Protein AF-A0A1D2R0Q3-F1 (afdb_monomer_lite)

Structure (mmCIF, N/CA/C/O backbone):
data_AF-A0A1D2R0Q3-F1
#
_entry.id   AF-A0A1D2R0Q3-F1
#
loop_
_atom_site.group_PDB
_atom_site.id
_atom_site.type_symbol
_atom_site.label_atom_id
_atom_site.label_alt_id
_atom_site.label_comp_id
_atom_site.label_asym_id
_atom_site.label_entity_id
_atom_site.label_seq_id
_atom_site.pdbx_PDB_ins_code
_atom_site.Cartn_x
_atom_site.Cartn_y
_atom_site.Cartn_z
_atom_site.occupancy
_atom_site.B_iso_or_equiv
_atom_site.auth_seq_id
_atom_site.auth_comp_id
_atom_site.auth_asym_id
_atom_site.auth_atom_id
_atom_site.pdbx_PDB_model_num
ATOM 1 N N . MET A 1 1 ? 7.635 -29.272 -16.169 1.00 43.53 1 MET A N 1
ATOM 2 C CA . MET A 1 1 ? 6.968 -28.488 -15.111 1.00 43.53 1 MET A CA 1
ATOM 3 C C . MET A 1 1 ? 6.293 -27.326 -15.803 1.00 43.53 1 MET A C 1
ATOM 5 O O . MET A 1 1 ? 6.968 -26.644 -16.559 1.00 43.53 1 MET A O 1
ATOM 9 N N . ILE A 1 2 ? 4.976 -27.183 -15.669 1.00 45.72 2 ILE A N 1
ATOM 10 C CA . ILE A 1 2 ? 4.296 -25.957 -16.090 1.00 45.72 2 ILE A CA 1
ATOM 11 C C . ILE A 1 2 ? 4.287 -25.084 -14.845 1.00 45.72 2 ILE A C 1
ATOM 13 O O . ILE A 1 2 ? 3.639 -25.437 -13.859 1.00 45.72 2 ILE A O 1
ATOM 17 N N . ASP A 1 3 ? 5.058 -24.004 -14.868 1.00 59.97 3 ASP A N 1
ATOM 18 C CA . ASP A 1 3 ? 4.984 -22.996 -13.821 1.00 59.97 3 ASP A CA 1
ATOM 19 C C . ASP A 1 3 ? 3.650 -22.266 -13.980 1.00 59.97 3 ASP A C 1
ATOM 21 O O . ASP A 1 3 ? 3.392 -21.589 -14.976 1.00 59.97 3 ASP A O 1
ATOM 25 N N . ASN A 1 4 ? 2.755 -22.462 -13.015 1.00 63.81 4 ASN A N 1
ATOM 26 C CA . ASN A 1 4 ? 1.452 -21.816 -13.024 1.00 63.81 4 ASN A CA 1
ATOM 27 C C . ASN A 1 4 ? 1.599 -20.376 -12.525 1.00 63.81 4 ASN A C 1
ATOM 29 O O . ASN A 1 4 ? 1.892 -20.143 -11.352 1.00 63.81 4 ASN A O 1
ATOM 33 N N . ALA A 1 5 ? 1.341 -19.405 -13.399 1.00 71.19 5 ALA A N 1
ATOM 34 C CA . ALA A 1 5 ? 1.198 -18.002 -13.029 1.00 71.19 5 ALA A CA 1
ATOM 35 C C . ALA A 1 5 ? -0.289 -17.631 -12.943 1.00 71.19 5 ALA A C 1
ATOM 37 O O . ALA A 1 5 ? -1.076 -17.966 -13.827 1.00 71.19 5 ALA A O 1
ATOM 38 N N . SER A 1 6 ? -0.679 -16.913 -11.887 1.00 77.00 6 SER A N 1
ATOM 39 C CA . SER A 1 6 ? -2.017 -16.319 -11.790 1.00 77.00 6 SER A CA 1
ATOM 40 C C . SER A 1 6 ? -1.966 -14.850 -12.201 1.00 77.00 6 SER A C 1
ATOM 42 O O . SER A 1 6 ? -1.137 -14.086 -11.709 1.00 77.00 6 SER A O 1
ATOM 44 N N . VAL A 1 7 ? -2.860 -14.449 -13.105 1.00 81.12 7 VAL A N 1
ATOM 45 C CA . VAL A 1 7 ? -2.993 -13.060 -13.559 1.00 81.12 7 VAL A CA 1
ATOM 46 C C . VAL A 1 7 ? -4.286 -12.488 -12.993 1.00 81.12 7 VAL A C 1
ATOM 48 O O . VAL A 1 7 ? -5.361 -13.052 -13.193 1.00 81.12 7 VAL A O 1
ATOM 51 N N . LYS A 1 8 ? -4.190 -11.359 -12.283 1.00 79.12 8 LYS A N 1
ATOM 52 C CA . LYS A 1 8 ? -5.352 -10.632 -11.762 1.00 79.12 8 LYS A CA 1
ATOM 53 C C . LYS A 1 8 ? -5.544 -9.340 -12.546 1.00 79.12 8 LYS A C 1
ATOM 55 O O . LYS A 1 8 ? -4.680 -8.471 -12.510 1.00 79.12 8 LYS A O 1
ATOM 60 N N . ILE A 1 9 ? -6.701 -9.205 -13.188 1.00 80.06 9 ILE A N 1
ATOM 61 C CA . ILE A 1 9 ? -7.108 -7.984 -13.888 1.00 80.06 9 ILE A CA 1
ATOM 62 C C . ILE A 1 9 ? -8.117 -7.249 -12.992 1.00 80.06 9 ILE A C 1
ATOM 64 O O . ILE A 1 9 ? -9.222 -7.759 -12.780 1.00 80.06 9 ILE A O 1
ATOM 68 N N . PRO A 1 10 ? -7.755 -6.105 -12.387 1.00 74.19 10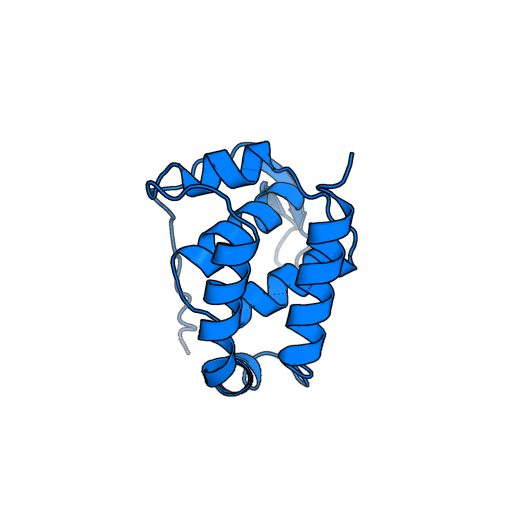 PRO A N 1
ATOM 69 C CA . PRO A 1 10 ? -8.693 -5.328 -11.590 1.00 74.19 10 PRO A CA 1
ATOM 70 C C . PRO A 1 10 ? -9.706 -4.633 -12.507 1.00 74.19 10 PRO A C 1
ATOM 72 O O . PRO A 1 10 ? -9.340 -3.813 -13.336 1.00 74.19 10 PRO A O 1
ATOM 75 N N . VAL A 1 11 ? -10.991 -4.952 -12.338 1.00 75.38 11 VAL A N 1
ATOM 76 C CA . VAL A 1 11 ? -12.093 -4.318 -13.093 1.00 75.38 11 VAL A CA 1
ATOM 77 C C . VAL A 1 11 ? -12.558 -3.012 -12.427 1.00 75.38 11 VAL A C 1
ATOM 79 O O . VAL A 1 11 ? -13.178 -2.171 -13.061 1.00 75.38 11 VAL A O 1
ATOM 82 N N . LYS A 1 12 ? -12.255 -2.838 -11.133 1.00 72.62 12 LYS A N 1
ATOM 83 C CA . LYS A 1 12 ? -12.720 -1.729 -10.282 1.00 72.62 12 LYS A CA 1
ATOM 84 C C . LYS A 1 12 ? -11.561 -0.873 -9.758 1.00 72.62 12 LYS A C 1
ATOM 86 O O . LYS A 1 12 ? -11.391 -0.733 -8.548 1.00 72.62 12 LYS A O 1
ATOM 91 N N . SER A 1 13 ? -10.695 -0.419 -10.657 1.00 71.25 13 SER A N 1
ATOM 92 C CA . SER A 1 13 ? -9.683 0.607 -10.382 1.00 71.25 13 SER A CA 1
ATOM 93 C C . SER A 1 13 ? -9.138 1.128 -11.709 1.00 71.25 13 SER A C 1
ATOM 95 O O . SER A 1 13 ? -8.595 0.357 -12.500 1.00 71.25 13 SER A O 1
ATOM 97 N N . GLU A 1 14 ? -9.309 2.422 -11.960 1.00 83.19 14 GLU A N 1
ATOM 98 C CA . GLU A 1 14 ? -8.707 3.106 -13.107 1.00 83.19 14 GLU A CA 1
ATOM 99 C C . GLU A 1 14 ? -7.239 3.427 -12.836 1.00 83.19 14 GLU A C 1
ATOM 101 O O . GLU A 1 14 ? -6.879 3.737 -11.702 1.00 83.19 14 GLU A O 1
ATOM 106 N N . VAL A 1 15 ? -6.396 3.384 -13.871 1.00 87.25 15 VAL A N 1
ATOM 107 C CA . VAL A 1 15 ? -4.988 3.797 -13.780 1.00 87.25 15 VAL A CA 1
ATOM 108 C C . VAL A 1 15 ? -4.849 5.245 -14.244 1.00 87.25 15 VAL A C 1
ATOM 110 O O . VAL A 1 15 ? -5.068 5.536 -15.418 1.00 87.25 15 VAL A O 1
ATOM 113 N N . PHE A 1 16 ? -4.467 6.144 -13.338 1.00 87.88 16 PHE A N 1
ATOM 114 C CA . PHE A 1 16 ? -4.416 7.589 -13.593 1.00 87.88 16 PHE A CA 1
ATOM 115 C C . PHE A 1 16 ? -3.068 8.051 -14.149 1.00 87.88 16 PHE A C 1
ATOM 117 O O . PHE A 1 16 ? -3.009 8.966 -14.969 1.00 87.88 16 PHE A O 1
ATOM 124 N N . PHE A 1 17 ? -1.973 7.430 -13.709 1.00 90.56 17 PHE A N 1
ATOM 125 C CA . PHE A 1 17 ? -0.617 7.840 -14.056 1.00 90.56 17 PHE A CA 1
ATOM 126 C C . PHE A 1 17 ? 0.199 6.655 -14.588 1.00 90.56 17 PHE A C 1
ATOM 128 O O . PHE A 1 17 ? 1.123 6.188 -13.912 1.00 90.56 17 PHE A O 1
ATOM 135 N N . PRO A 1 18 ? -0.105 6.156 -15.801 1.00 93.81 18 PRO A N 1
ATOM 136 C CA . PRO A 1 18 ? 0.731 5.153 -16.439 1.00 93.81 18 PRO A CA 1
ATOM 137 C C . PRO A 1 18 ? 2.063 5.777 -16.881 1.00 93.81 18 PRO A C 1
ATOM 139 O O . PRO A 1 18 ? 2.102 6.860 -17.466 1.00 93.81 18 PRO A O 1
ATOM 142 N N . GLU A 1 19 ? 3.167 5.082 -16.628 1.00 94.81 19 GLU A N 1
ATOM 143 C CA . GLU A 1 19 ? 4.499 5.435 -17.112 1.00 94.81 19 GLU A CA 1
ATOM 144 C C . GLU A 1 19 ? 5.102 4.284 -17.920 1.00 94.81 19 GLU A C 1
ATOM 146 O O . GLU A 1 19 ? 4.990 3.114 -17.553 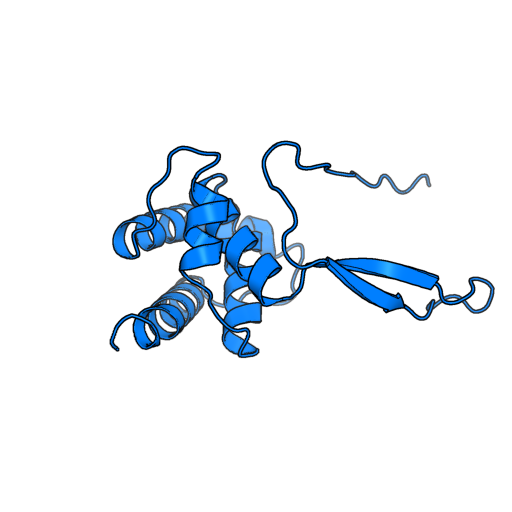1.00 94.81 19 GLU A O 1
ATOM 151 N N . LEU A 1 20 ? 5.741 4.602 -19.047 1.00 96.44 20 LEU A N 1
ATOM 152 C CA . LEU A 1 20 ? 6.439 3.601 -19.846 1.00 96.44 20 LEU A CA 1
ATOM 153 C C . LEU A 1 20 ? 7.774 3.272 -19.175 1.00 96.44 20 LEU A C 1
ATOM 155 O O . LEU A 1 20 ? 8.667 4.116 -19.114 1.00 96.44 20 LEU A O 1
ATOM 159 N N . ARG A 1 21 ? 7.931 2.032 -18.712 1.00 96.12 21 ARG A N 1
ATOM 160 C CA . ARG A 1 21 ? 9.167 1.553 -18.095 1.00 96.12 21 ARG A CA 1
ATOM 161 C C . ARG A 1 21 ? 9.820 0.491 -18.963 1.00 96.12 21 ARG A C 1
ATOM 163 O O . ARG A 1 21 ? 9.172 -0.460 -19.397 1.00 96.12 21 ARG A O 1
ATOM 170 N N . ARG A 1 22 ? 11.120 0.660 -19.205 1.00 95.12 22 ARG A N 1
ATOM 171 C CA . ARG A 1 22 ? 11.949 -0.310 -19.922 1.00 95.12 22 ARG A CA 1
ATOM 172 C C . ARG A 1 22 ? 12.538 -1.315 -18.937 1.00 95.12 22 ARG A C 1
ATOM 174 O O . ARG A 1 22 ? 13.084 -0.924 -17.908 1.00 95.12 22 ARG A O 1
ATOM 181 N N . PHE A 1 23 ? 12.460 -2.590 -19.285 1.00 94.00 23 PHE A N 1
ATOM 182 C CA . PHE A 1 23 ? 13.028 -3.698 -18.534 1.00 94.00 23 PHE A CA 1
ATOM 183 C C . PHE A 1 23 ? 14.111 -4.377 -19.366 1.00 94.00 23 PHE A C 1
ATOM 185 O O . PHE A 1 23 ? 13.937 -4.639 -20.558 1.00 94.00 23 PHE A O 1
ATOM 192 N N . SER A 1 24 ? 15.247 -4.651 -18.733 1.00 92.94 24 SER A N 1
ATOM 193 C CA . SER A 1 24 ? 16.272 -5.538 -19.275 1.00 92.94 24 SER A CA 1
ATOM 194 C C . SER A 1 24 ? 15.952 -6.969 -18.867 1.00 92.94 24 SER A C 1
ATOM 196 O O . SER A 1 24 ? 15.684 -7.228 -17.693 1.00 92.94 24 SER A O 1
ATOM 198 N N . SER A 1 25 ? 16.004 -7.896 -19.817 1.00 91.00 25 SER A N 1
ATOM 199 C CA . SER A 1 25 ? 15.916 -9.316 -19.501 1.00 91.00 25 SER A CA 1
ATOM 200 C C . SER A 1 25 ? 17.164 -9.792 -18.752 1.00 91.00 25 SER A C 1
ATOM 202 O O . SER A 1 25 ? 18.269 -9.323 -19.024 1.00 91.00 25 SER A O 1
ATOM 204 N N . LEU A 1 26 ? 16.987 -10.747 -17.836 1.00 89.06 26 LEU A N 1
ATOM 205 C CA . LEU A 1 26 ? 18.085 -11.515 -17.233 1.00 89.06 26 LEU A CA 1
ATOM 206 C C . LEU A 1 26 ? 18.573 -12.649 -18.152 1.00 89.06 26 LEU A C 1
ATOM 208 O O . LEU A 1 26 ? 19.651 -13.198 -17.939 1.00 89.06 26 LEU A O 1
ATOM 212 N N . TYR A 1 27 ? 17.774 -12.997 -19.160 1.00 91.25 27 TYR A N 1
ATOM 213 C CA . TYR A 1 27 ? 18.045 -14.048 -20.132 1.00 91.25 27 TYR A CA 1
ATOM 214 C C . TYR A 1 27 ? 18.629 -13.430 -21.410 1.00 91.25 27 TYR A C 1
ATOM 216 O O . TYR A 1 27 ? 17.955 -12.580 -22.003 1.00 91.25 27 TYR A O 1
ATOM 224 N N . PRO A 1 28 ? 19.849 -13.819 -21.834 1.00 88.75 28 PRO A N 1
ATOM 225 C CA . PRO A 1 28 ? 20.545 -13.214 -22.976 1.00 88.75 28 PRO A CA 1
ATOM 226 C C . PRO A 1 28 ? 19.791 -13.285 -24.310 1.00 88.75 28 PRO A C 1
ATOM 228 O O . PRO A 1 28 ? 19.987 -12.439 -25.177 1.00 88.75 28 PRO A O 1
ATOM 231 N N . ASP A 1 29 ? 18.952 -14.300 -24.480 1.00 94.81 29 ASP A N 1
ATOM 232 C CA . ASP A 1 29 ? 18.150 -14.585 -25.670 1.00 94.81 29 ASP A CA 1
ATOM 233 C C . ASP A 1 29 ? 16.825 -13.808 -25.717 1.00 94.81 29 ASP A C 1
ATOM 235 O O . ASP A 1 29 ? 16.196 -13.717 -26.771 1.00 94.81 29 ASP A O 1
ATOM 239 N N . ILE A 1 30 ? 16.415 -13.198 -24.602 1.00 93.31 30 ILE A N 1
ATOM 240 C CA . ILE A 1 30 ? 15.196 -12.394 -24.528 1.00 93.31 30 ILE A CA 1
ATOM 241 C C . ILE A 1 30 ? 15.576 -10.907 -24.609 1.00 93.31 30 ILE A C 1
ATOM 243 O O . ILE A 1 30 ? 16.266 -10.396 -23.722 1.00 93.31 30 ILE A O 1
ATOM 247 N N . PRO A 1 31 ? 15.122 -10.163 -25.635 1.00 93.38 31 PRO A N 1
ATOM 248 C CA . PRO A 1 31 ? 15.413 -8.741 -25.736 1.00 93.38 31 PRO A CA 1
ATOM 249 C C . PRO A 1 31 ? 14.717 -7.950 -24.622 1.00 93.38 31 PRO A C 1
ATOM 251 O O . PRO A 1 31 ? 13.645 -8.311 -24.135 1.00 93.38 31 PRO A O 1
ATOM 254 N N . GLY A 1 32 ? 15.314 -6.819 -24.238 1.00 93.56 32 GLY A N 1
ATOM 255 C CA . GLY A 1 32 ? 14.654 -5.875 -23.339 1.00 93.56 32 GLY A CA 1
ATOM 256 C C . GLY A 1 32 ? 13.369 -5.326 -23.963 1.00 93.56 32 GLY A C 1
ATOM 257 O O . GLY A 1 32 ? 13.332 -5.018 -25.154 1.00 93.56 32 GLY A O 1
ATOM 258 N N . PHE A 1 33 ? 12.334 -5.164 -23.149 1.00 94.44 33 PHE A N 1
ATOM 259 C CA . PHE A 1 33 ? 11.014 -4.705 -23.575 1.00 94.44 33 PHE A CA 1
ATOM 260 C C . PHE A 1 33 ? 10.561 -3.515 -22.730 1.00 94.44 33 PHE A C 1
ATOM 262 O O . PHE A 1 33 ? 11.130 -3.224 -21.676 1.00 94.44 33 PHE A O 1
ATOM 269 N N . SER A 1 34 ? 9.530 -2.816 -23.194 1.00 95.81 34 SER A N 1
ATOM 270 C CA . SER A 1 34 ? 8.910 -1.719 -22.454 1.00 95.81 34 SER A CA 1
ATOM 271 C C . SER A 1 34 ? 7.455 -2.053 -22.169 1.00 95.81 34 SER A C 1
ATOM 273 O O . SER A 1 34 ? 6.772 -2.616 -23.020 1.00 95.81 34 SER A O 1
ATOM 275 N N . THR A 1 35 ? 6.978 -1.694 -20.983 1.00 95.25 35 THR A N 1
ATOM 276 C CA . THR A 1 35 ? 5.567 -1.837 -20.617 1.00 95.25 35 THR A CA 1
ATOM 277 C C . THR A 1 35 ? 5.103 -0.643 -19.796 1.00 95.25 35 THR A C 1
ATOM 279 O O . THR A 1 35 ? 5.912 0.047 -19.173 1.00 95.25 35 THR A O 1
ATOM 282 N N . LEU A 1 36 ? 3.798 -0.386 -19.820 1.00 95.94 36 LEU A N 1
ATOM 283 C CA . LEU A 1 36 ? 3.183 0.614 -18.962 1.00 95.94 36 LEU A CA 1
ATOM 284 C C . LEU A 1 36 ? 3.104 0.069 -17.535 1.00 95.94 3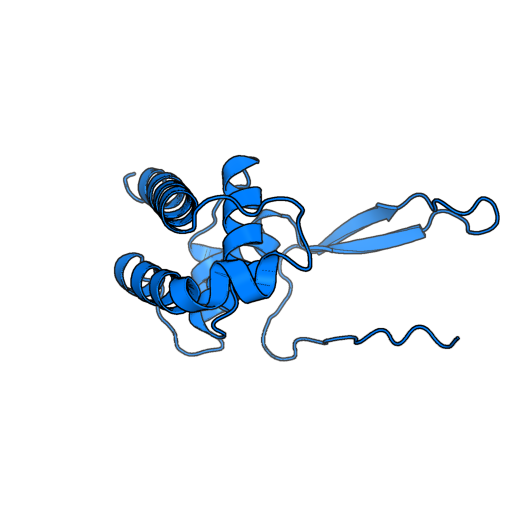6 LEU A C 1
ATOM 286 O O . LEU A 1 36 ? 2.618 -1.039 -17.305 1.00 95.94 36 LEU A O 1
ATOM 290 N N . VAL A 1 37 ? 3.576 0.859 -16.579 1.00 94.69 37 VAL A N 1
ATOM 291 C CA . VAL A 1 37 ? 3.477 0.581 -15.145 1.00 94.69 37 VAL A CA 1
ATOM 292 C C . VAL A 1 37 ? 2.822 1.763 -14.442 1.00 94.69 37 VAL A C 1
ATOM 294 O O . VAL A 1 37 ? 2.823 2.878 -14.952 1.00 94.69 37 VAL A O 1
ATOM 297 N N . MET A 1 38 ? 2.234 1.528 -13.274 1.00 94.94 38 MET A N 1
ATOM 298 C CA . MET A 1 38 ? 1.725 2.616 -12.438 1.00 94.94 38 MET A CA 1
ATOM 299 C C . MET A 1 38 ? 2.893 3.386 -11.817 1.00 94.94 38 MET A C 1
ATOM 301 O O . MET A 1 38 ? 3.856 2.767 -11.358 1.00 94.94 38 MET A O 1
ATOM 305 N N . LYS A 1 39 ? 2.777 4.715 -11.718 1.00 95.31 39 LYS A N 1
ATOM 306 C CA . LYS A 1 39 ? 3.689 5.505 -10.877 1.00 95.31 39 LYS A CA 1
ATOM 307 C C . LYS A 1 39 ? 3.637 5.037 -9.424 1.00 95.31 39 LYS A C 1
ATOM 309 O O . LYS A 1 39 ? 2.583 4.660 -8.916 1.00 95.31 39 LYS A O 1
ATOM 314 N N . GLU A 1 40 ? 4.755 5.146 -8.711 1.00 95.56 40 GLU A N 1
ATOM 315 C CA . GLU A 1 40 ? 4.870 4.637 -7.334 1.00 95.56 40 GLU A CA 1
ATOM 316 C C . GLU A 1 40 ? 3.838 5.238 -6.370 1.00 95.56 40 GLU A C 1
ATOM 318 O O . GLU A 1 40 ? 3.280 4.507 -5.556 1.00 95.56 40 GLU A O 1
ATOM 323 N N . LYS A 1 41 ? 3.509 6.531 -6.507 1.00 94.94 41 LYS A N 1
ATOM 324 C CA . LYS A 1 41 ? 2.451 7.177 -5.708 1.00 94.94 41 LYS A CA 1
ATOM 325 C C . LYS A 1 41 ? 1.074 6.533 -5.901 1.00 94.94 41 LYS A C 1
ATOM 327 O O . LYS A 1 41 ? 0.278 6.453 -4.970 1.00 94.94 41 LYS A O 1
ATOM 332 N N . GLU A 1 42 ? 0.804 6.035 -7.106 1.00 95.69 42 GLU A N 1
ATOM 333 C CA . GLU A 1 42 ? -0.438 5.341 -7.426 1.00 95.69 42 GLU A CA 1
ATOM 334 C C . GLU A 1 42 ? -0.433 3.907 -6.909 1.00 95.69 42 GLU A C 1
ATOM 336 O O . GLU A 1 42 ? -1.435 3.460 -6.354 1.00 95.69 42 GLU A O 1
ATOM 341 N N . ILE A 1 43 ? 0.710 3.219 -6.994 1.00 96.25 43 ILE A N 1
ATOM 342 C CA . ILE A 1 43 ? 0.897 1.913 -6.352 1.00 96.25 43 ILE A CA 1
ATOM 343 C C . ILE A 1 43 ? 0.664 2.036 -4.840 1.00 96.25 43 ILE A C 1
ATOM 345 O O . ILE A 1 43 ? -0.029 1.204 -4.260 1.00 96.25 43 ILE A O 1
ATOM 349 N N . LEU A 1 44 ? 1.188 3.086 -4.203 1.00 96.75 44 LEU A N 1
ATOM 350 C CA . LEU A 1 44 ? 0.993 3.352 -2.777 1.00 96.75 44 LEU A CA 1
ATOM 351 C C . LEU A 1 44 ? -0.492 3.542 -2.435 1.00 96.75 44 LEU A C 1
ATOM 353 O O . LEU A 1 44 ? -0.994 2.891 -1.517 1.00 96.75 44 LEU A O 1
ATOM 357 N N . ALA A 1 45 ? -1.213 4.378 -3.191 1.00 95.44 45 ALA A N 1
ATOM 358 C CA . ALA A 1 45 ? -2.651 4.577 -2.997 1.00 95.44 45 ALA A CA 1
ATOM 359 C C . ALA A 1 45 ? -3.449 3.271 -3.185 1.00 95.44 45 ALA A C 1
ATOM 361 O O . ALA A 1 45 ? -4.352 2.970 -2.402 1.00 95.44 45 ALA A O 1
ATOM 362 N N . GLU A 1 46 ? -3.075 2.446 -4.166 1.00 95.12 46 GLU A N 1
ATOM 363 C CA . GLU A 1 46 ? -3.652 1.114 -4.362 1.00 95.12 46 GLU A CA 1
ATOM 364 C C . GLU A 1 46 ? -3.381 0.165 -3.194 1.00 95.12 46 GLU A C 1
ATOM 366 O O . GLU A 1 46 ? -4.247 -0.644 -2.863 1.00 95.12 46 GLU A O 1
ATOM 371 N N . LYS A 1 47 ? -2.215 0.253 -2.544 1.00 96.06 47 LYS A N 1
ATOM 372 C CA . LYS A 1 47 ? -1.910 -0.555 -1.354 1.00 96.06 47 LYS A CA 1
ATOM 373 C C . LYS A 1 47 ? -2.781 -0.166 -0.171 1.00 96.06 47 LYS A C 1
ATOM 375 O O . LYS A 1 47 ? -3.329 -1.052 0.476 1.00 96.06 47 LYS A O 1
ATOM 380 N N . ILE A 1 48 ? -2.991 1.130 0.048 1.00 95.75 48 ILE A N 1
ATOM 381 C CA . ILE A 1 48 ? -3.927 1.625 1.064 1.00 95.75 48 ILE A CA 1
ATOM 382 C C . ILE A 1 48 ? -5.343 1.103 0.786 1.00 95.75 48 ILE A C 1
ATOM 384 O O . ILE A 1 48 ? -5.945 0.460 1.648 1.00 95.75 48 ILE A O 1
ATOM 388 N N . ARG A 1 49 ? -5.842 1.280 -0.445 1.00 94.56 49 ARG A N 1
ATOM 389 C CA . ARG A 1 49 ? -7.143 0.743 -0.873 1.00 94.56 49 ARG A CA 1
ATOM 390 C C . ARG A 1 49 ? -7.223 -0.771 -0.676 1.00 94.56 49 ARG A C 1
ATOM 392 O O . ARG A 1 49 ? -8.242 -1.287 -0.223 1.00 94.56 49 ARG A O 1
ATOM 399 N N . ALA A 1 50 ? -6.169 -1.505 -1.030 1.00 94.75 50 ALA A N 1
ATOM 400 C CA . ALA A 1 50 ? -6.117 -2.952 -0.882 1.00 94.75 50 ALA A CA 1
ATOM 401 C C . ALA A 1 50 ? -6.228 -3.368 0.587 1.00 94.75 50 ALA A C 1
ATOM 403 O O . ALA A 1 50 ? -7.061 -4.212 0.878 1.00 94.75 50 ALA A O 1
ATOM 404 N N . ILE A 1 51 ? -5.489 -2.744 1.502 1.00 96.00 51 ILE A N 1
ATOM 405 C CA . ILE A 1 51 ? -5.566 -3.041 2.942 1.00 96.00 51 ILE A CA 1
ATOM 406 C C . ILE A 1 51 ? -6.987 -2.820 3.480 1.00 96.00 51 ILE A C 1
ATOM 408 O O . ILE A 1 51 ? -7.505 -3.664 4.205 1.00 96.00 51 ILE A O 1
ATOM 412 N N . MET A 1 52 ? -7.651 -1.737 3.062 1.00 94.69 52 MET A N 1
ATOM 413 C CA . MET A 1 52 ? -9.022 -1.419 3.496 1.00 94.69 52 MET A CA 1
ATOM 414 C C . MET A 1 52 ? -10.105 -2.303 2.857 1.00 94.69 52 MET A C 1
ATOM 416 O O . MET A 1 52 ? -11.248 -2.284 3.296 1.00 94.69 52 MET A O 1
ATOM 420 N N . THR A 1 53 ? -9.781 -3.076 1.815 1.00 93.38 53 THR A N 1
ATOM 421 C CA . THR A 1 53 ? -10.759 -3.906 1.075 1.00 93.38 53 THR A CA 1
ATOM 422 C C . THR A 1 53 ? -10.450 -5.402 1.113 1.00 93.38 53 THR A C 1
ATOM 424 O O . THR A 1 53 ? -11.315 -6.225 0.811 1.00 93.38 53 THR A O 1
ATOM 427 N N . ARG A 1 54 ? -9.217 -5.784 1.461 1.00 88.75 54 ARG A N 1
ATOM 428 C CA . ARG A 1 54 ? -8.762 -7.164 1.625 1.00 88.75 54 ARG A CA 1
ATOM 429 C C . ARG A 1 54 ? -7.679 -7.237 2.707 1.00 88.75 54 ARG A C 1
ATOM 431 O O . ARG A 1 54 ? -6.596 -6.682 2.569 1.00 88.75 54 ARG A O 1
ATOM 438 N N . THR A 1 55 ? -7.935 -7.995 3.761 1.00 86.56 55 THR A N 1
ATOM 439 C CA . THR A 1 55 ? -6.969 -8.217 4.845 1.00 86.56 55 THR A CA 1
ATOM 440 C C . THR A 1 55 ? -5.824 -9.114 4.357 1.00 86.56 55 THR A C 1
ATOM 442 O O . THR A 1 55 ? -5.992 -10.327 4.237 1.00 86.56 55 THR A O 1
ATOM 445 N N . ARG A 1 56 ? -4.675 -8.522 3.997 1.00 93.06 56 ARG A N 1
ATOM 446 C CA . ARG A 1 56 ? -3.467 -9.223 3.514 1.00 93.06 56 ARG A CA 1
ATOM 447 C C . ARG A 1 56 ? -2.207 -8.569 4.077 1.00 93.06 56 ARG A C 1
ATOM 449 O O . ARG A 1 56 ? -1.937 -7.404 3.788 1.00 93.06 56 ARG A O 1
ATOM 456 N N . ALA A 1 57 ? -1.381 -9.334 4.787 1.00 95.00 57 ALA A N 1
ATOM 457 C CA . ALA A 1 57 ? -0.160 -8.825 5.416 1.00 95.00 57 ALA A CA 1
ATOM 458 C C . ALA A 1 57 ? 0.866 -8.314 4.394 1.00 95.00 57 ALA A C 1
ATOM 460 O O . ALA A 1 57 ? 1.555 -7.325 4.633 1.00 95.00 57 ALA A O 1
ATOM 461 N N . ARG A 1 58 ? 0.920 -8.938 3.212 1.00 94.62 58 ARG A N 1
ATOM 462 C CA . ARG A 1 58 ? 1.777 -8.486 2.103 1.00 94.62 58 ARG A CA 1
ATOM 463 C C . ARG A 1 58 ? 1.528 -7.045 1.680 1.00 94.62 58 ARG A C 1
ATOM 465 O O . ARG A 1 58 ? 2.478 -6.324 1.405 1.00 94.62 58 ARG A O 1
ATOM 472 N N . ASP A 1 59 ? 0.264 -6.624 1.617 1.00 96.12 59 ASP A N 1
ATOM 473 C CA . ASP A 1 59 ? -0.058 -5.260 1.194 1.00 96.12 59 ASP A CA 1
ATOM 474 C C . ASP A 1 59 ? 0.424 -4.236 2.242 1.00 96.12 59 ASP A C 1
ATOM 476 O O . ASP A 1 59 ? 0.917 -3.172 1.869 1.00 96.12 59 ASP A O 1
ATOM 480 N N . VAL A 1 60 ? 0.375 -4.591 3.534 1.00 97.19 60 VAL A N 1
ATOM 481 C CA . VAL A 1 60 ? 0.932 -3.790 4.639 1.00 97.19 60 VAL A CA 1
ATOM 482 C C . VAL A 1 60 ? 2.460 -3.694 4.546 1.00 97.19 60 VAL A C 1
ATOM 484 O O . VAL A 1 60 ? 3.019 -2.604 4.683 1.00 97.19 60 VAL A O 1
ATOM 487 N N . TYR A 1 61 ? 3.139 -4.809 4.266 1.00 96.94 61 TYR A N 1
ATOM 488 C CA . TYR A 1 61 ? 4.591 -4.834 4.078 1.00 96.94 61 TYR A CA 1
ATOM 489 C C . TYR A 1 61 ? 5.030 -3.936 2.911 1.00 96.94 61 TYR A C 1
ATOM 491 O O . TYR A 1 61 ? 5.879 -3.057 3.085 1.00 96.94 61 TYR A O 1
ATOM 499 N N . ASP A 1 62 ? 4.399 -4.098 1.744 1.00 96.81 62 ASP A N 1
ATOM 500 C CA . ASP A 1 62 ? 4.692 -3.304 0.547 1.00 96.81 62 ASP A CA 1
ATOM 501 C C . ASP A 1 62 ? 4.437 -1.806 0.776 1.00 96.81 62 ASP A C 1
ATOM 503 O O . ASP A 1 62 ? 5.220 -0.964 0.331 1.00 96.81 62 ASP A O 1
ATOM 507 N N . LEU A 1 63 ? 3.364 -1.455 1.495 1.00 97.31 63 LEU A N 1
ATOM 508 C CA . LEU A 1 63 ? 3.071 -0.068 1.852 1.00 97.31 63 LEU A CA 1
ATOM 509 C C . LEU A 1 63 ? 4.187 0.541 2.711 1.00 97.31 63 LEU A C 1
ATOM 511 O O . LEU A 1 63 ? 4.658 1.640 2.417 1.00 97.31 63 LEU A O 1
ATOM 515 N N . CYS A 1 64 ? 4.629 -0.168 3.754 1.00 96.62 64 CYS A N 1
ATOM 516 C CA . CYS A 1 64 ? 5.724 0.286 4.613 1.00 96.62 64 CYS A CA 1
ATOM 517 C C . CYS A 1 64 ? 7.015 0.487 3.813 1.00 96.62 64 CYS A C 1
ATOM 519 O O . CYS A 1 64 ? 7.707 1.489 3.997 1.00 96.62 64 CYS A O 1
ATOM 521 N N . PHE A 1 65 ? 7.314 -0.430 2.890 1.00 96.31 65 PHE A N 1
ATOM 522 C CA . PHE A 1 65 ? 8.465 -0.320 2.001 1.00 96.31 65 PHE A CA 1
ATOM 523 C C . PHE A 1 65 ? 8.403 0.942 1.126 1.00 96.31 65 PHE A C 1
ATOM 525 O O . PHE A 1 65 ? 9.364 1.712 1.104 1.00 96.31 65 PHE A O 1
ATOM 532 N N . LEU A 1 66 ? 7.272 1.199 0.457 1.00 96.94 66 LEU A N 1
ATOM 533 C CA . LEU A 1 66 ? 7.085 2.393 -0.380 1.00 96.94 66 LEU A CA 1
ATOM 534 C C . LEU A 1 66 ? 7.201 3.688 0.438 1.00 96.94 66 LEU A C 1
ATOM 536 O O . LEU A 1 66 ? 7.891 4.624 0.036 1.00 96.94 66 LEU A O 1
ATOM 540 N N . LEU A 1 67 ? 6.592 3.731 1.625 1.00 95.94 67 LEU A N 1
ATOM 541 C CA . LEU A 1 67 ? 6.686 4.891 2.513 1.00 95.94 67 LEU A CA 1
ATOM 542 C C . LEU A 1 67 ? 8.128 5.138 2.980 1.00 95.94 67 LEU A C 1
ATOM 544 O O . LEU A 1 67 ? 8.599 6.273 2.936 1.00 95.94 67 LEU A O 1
ATOM 548 N N . LYS A 1 68 ? 8.862 4.088 3.374 1.00 94.88 68 LYS A N 1
ATOM 549 C CA . LYS A 1 68 ? 10.276 4.190 3.783 1.00 94.88 68 LYS A CA 1
ATOM 550 C C . LYS A 1 68 ? 11.197 4.600 2.636 1.00 94.88 68 LYS A C 1
ATOM 552 O O . LYS A 1 68 ? 12.191 5.277 2.878 1.00 94.88 68 LYS A O 1
ATOM 557 N N . LYS A 1 69 ? 10.860 4.229 1.399 1.00 95.88 69 LYS A N 1
ATOM 558 C CA . LYS A 1 69 ? 11.558 4.682 0.190 1.00 95.88 69 LYS A CA 1
ATOM 559 C C . LYS A 1 69 ? 11.375 6.188 -0.069 1.00 95.88 69 LYS A C 1
ATOM 561 O O . LYS A 1 69 ? 12.133 6.765 -0.842 1.00 95.88 69 LYS A O 1
ATOM 566 N N . GLY A 1 70 ? 10.404 6.830 0.581 1.00 94.56 70 GLY A N 1
ATOM 567 C CA . GLY A 1 70 ? 10.084 8.242 0.379 1.00 94.56 70 GLY A CA 1
ATOM 568 C C . GLY A 1 70 ? 9.071 8.479 -0.740 1.00 94.56 70 GLY A C 1
ATOM 569 O O . GLY A 1 70 ? 8.960 9.602 -1.223 1.00 94.56 70 GLY A O 1
ATOM 570 N N . THR A 1 71 ? 8.327 7.449 -1.160 1.00 95.06 71 THR A N 1
ATOM 571 C CA . THR A 1 71 ? 7.248 7.615 -2.136 1.00 95.06 71 THR A CA 1
ATOM 572 C C . THR A 1 71 ? 6.221 8.626 -1.617 1.00 95.06 71 THR A C 1
ATOM 574 O O . THR A 1 71 ? 5.795 8.596 -0.457 1.00 95.06 71 THR A O 1
ATOM 577 N N . GLU A 1 72 ? 5.830 9.555 -2.485 1.00 91.38 72 GLU A N 1
ATOM 578 C CA . GLU A 1 72 ? 4.853 10.585 -2.155 1.00 91.38 72 GLU A CA 1
ATOM 579 C C . GLU A 1 72 ? 3.465 9.984 -1.914 1.00 91.38 72 GLU A C 1
ATOM 581 O O . GLU A 1 72 ? 3.027 9.060 -2.602 1.00 91.38 72 GLU A O 1
ATOM 586 N N . THR A 1 73 ? 2.768 10.545 -0.929 1.00 91.06 73 THR A N 1
ATOM 587 C CA . THR A 1 73 ? 1.404 10.157 -0.574 1.00 91.06 73 THR A CA 1
ATOM 588 C C . THR A 1 73 ? 0.486 11.226 -1.135 1.00 91.06 73 THR A C 1
ATOM 590 O O . THR A 1 73 ? 0.722 12.405 -0.893 1.00 91.06 73 THR A O 1
ATOM 593 N N . ASP A 1 74 ? -0.546 10.820 -1.863 1.00 91.19 74 ASP A N 1
ATOM 594 C CA . ASP A 1 74 ? -1.478 11.727 -2.529 1.00 91.19 74 ASP A CA 1
ATOM 595 C C . ASP A 1 74 ? -2.899 11.456 -1.993 1.00 91.19 74 ASP A C 1
ATOM 597 O O . ASP A 1 74 ? -3.526 10.468 -2.390 1.00 91.19 74 ASP A O 1
ATOM 601 N N . PRO A 1 75 ? -3.411 12.272 -1.046 1.00 90.12 75 PRO A N 1
ATOM 602 C CA . PRO A 1 75 ? -4.727 12.058 -0.440 1.00 90.12 75 PRO A CA 1
ATOM 603 C C . PRO A 1 75 ? -5.879 12.107 -1.445 1.00 90.12 75 PRO A C 1
ATOM 605 O O . PRO A 1 75 ? -6.898 11.448 -1.238 1.00 90.12 75 PRO A O 1
ATOM 608 N N . VAL A 1 76 ? -5.736 12.874 -2.532 1.00 91.62 76 VAL A N 1
ATOM 609 C CA . VAL A 1 76 ? -6.738 12.918 -3.604 1.00 91.62 76 VAL A CA 1
ATOM 610 C C . VAL A 1 76 ? -6.786 11.559 -4.289 1.00 91.62 76 VAL A C 1
ATOM 612 O O . VAL A 1 76 ? -7.859 10.977 -4.415 1.00 91.62 76 VAL A O 1
ATOM 615 N N . LEU A 1 77 ? -5.622 11.007 -4.637 1.00 93.31 77 LEU A N 1
ATOM 616 C CA . LEU A 1 77 ? -5.537 9.697 -5.272 1.00 93.31 77 LEU A CA 1
ATOM 617 C C . LEU A 1 77 ? -6.073 8.578 -4.370 1.00 93.31 77 LEU A C 1
ATOM 619 O O . LEU A 1 77 ? -6.801 7.717 -4.850 1.00 93.31 77 LEU A O 1
ATOM 623 N N . ILE A 1 78 ? -5.772 8.606 -3.066 1.00 93.94 78 ILE A N 1
ATOM 624 C CA . ILE A 1 78 ? -6.310 7.633 -2.098 1.00 93.94 78 ILE A CA 1
ATOM 625 C C . ILE A 1 78 ? -7.843 7.664 -2.087 1.00 93.94 78 ILE A C 1
ATOM 627 O O . ILE A 1 78 ? -8.474 6.611 -2.189 1.00 93.94 78 ILE A O 1
ATOM 631 N N . ARG A 1 79 ? -8.445 8.859 -2.014 1.00 92.94 79 ARG A N 1
ATOM 632 C CA . ARG A 1 79 ? -9.907 9.014 -2.051 1.00 92.94 79 ARG A CA 1
ATOM 633 C C . ARG A 1 79 ? -10.501 8.489 -3.354 1.00 92.94 79 ARG A C 1
ATOM 635 O O . ARG A 1 79 ? -11.456 7.721 -3.303 1.00 92.94 79 ARG A O 1
ATOM 642 N N . GLU A 1 80 ? -9.911 8.819 -4.501 1.00 92.62 80 GLU A N 1
ATOM 643 C CA . GLU A 1 80 ? -10.382 8.310 -5.797 1.00 92.62 80 GLU A CA 1
ATOM 644 C C . GLU A 1 80 ? -10.287 6.778 -5.887 1.00 92.62 80 GLU A C 1
ATOM 646 O O . GLU A 1 80 ? -11.207 6.126 -6.381 1.00 92.62 80 GLU A O 1
ATOM 651 N N . LYS A 1 81 ? -9.223 6.167 -5.346 1.00 92.62 81 LYS A N 1
ATOM 652 C CA . LYS A 1 81 ? -9.097 4.701 -5.290 1.00 92.62 81 LYS A CA 1
ATOM 653 C C . LYS A 1 81 ? -10.161 4.047 -4.403 1.00 92.62 81 LYS A C 1
ATOM 655 O O . LYS A 1 81 ? -10.637 2.959 -4.730 1.00 92.62 81 LYS A O 1
ATOM 660 N N . LEU A 1 82 ? -10.529 4.676 -3.288 1.00 93.00 82 LEU A N 1
ATOM 661 C CA . LEU A 1 82 ? -11.519 4.151 -2.340 1.00 93.00 82 LEU A CA 1
ATOM 662 C C . LEU A 1 82 ? -12.970 4.383 -2.778 1.00 93.00 82 LEU A C 1
ATOM 664 O O . LEU A 1 82 ? -13.829 3.562 -2.462 1.00 93.00 82 LEU A O 1
ATOM 668 N N . LYS A 1 83 ? -13.232 5.432 -3.565 1.00 91.38 83 LYS A N 1
ATOM 669 C CA . LYS A 1 83 ? -14.564 5.802 -4.068 1.00 91.38 83 LYS A CA 1
ATOM 670 C C . LYS A 1 83 ? -15.298 4.649 -4.755 1.00 91.38 83 LYS A C 1
ATOM 672 O O . LYS A 1 83 ? -16.496 4.493 -4.577 1.00 91.38 83 LYS A O 1
ATOM 677 N N . TYR A 1 84 ? -14.579 3.793 -5.481 1.00 85.00 84 TYR A N 1
ATOM 678 C CA . TYR A 1 84 ? -15.139 2.598 -6.132 1.00 85.00 84 TYR A CA 1
ATOM 679 C C . TYR A 1 84 ? -15.730 1.552 -5.169 1.00 85.00 84 TYR A C 1
ATOM 681 O O . TYR A 1 84 ? -16.406 0.622 -5.617 1.00 85.00 84 TYR A O 1
ATOM 689 N N . TYR A 1 85 ? -15.417 1.660 -3.879 1.00 89.38 85 TYR A N 1
ATOM 690 C CA . TYR A 1 85 ? -15.855 0.764 -2.813 1.00 89.38 85 TYR A CA 1
ATOM 691 C C . TYR A 1 85 ? -16.764 1.473 -1.799 1.00 89.38 85 TYR A C 1
ATOM 693 O O . TYR A 1 85 ? -17.074 0.868 -0.779 1.00 89.38 85 TYR A O 1
ATOM 701 N N . ASP A 1 86 ? -17.166 2.724 -2.061 1.00 91.56 86 ASP A N 1
ATOM 702 C CA . ASP A 1 86 ? -17.954 3.561 -1.145 1.00 91.56 86 ASP A CA 1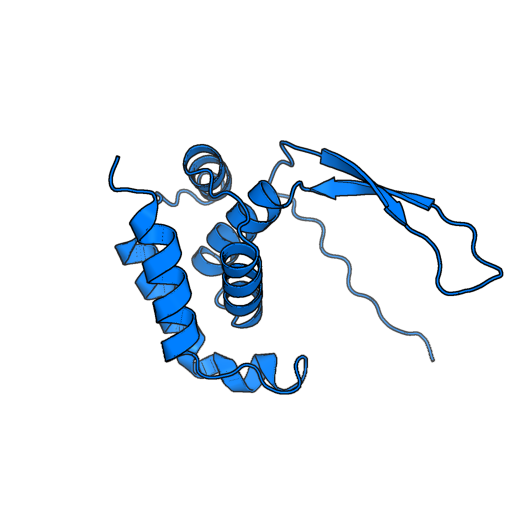
ATOM 703 C C . ASP A 1 86 ? -17.313 3.701 0.254 1.00 91.56 86 ASP A C 1
ATOM 705 O O . ASP A 1 86 ? -17.998 3.784 1.271 1.00 91.56 86 ASP A O 1
ATOM 709 N N . ILE A 1 87 ? -15.974 3.713 0.304 1.00 92.88 87 ILE A N 1
ATOM 710 C CA . ILE A 1 87 ? -15.192 3.899 1.533 1.00 92.88 87 ILE A CA 1
ATOM 711 C C . ILE A 1 87 ? -14.651 5.329 1.563 1.00 92.88 87 ILE A C 1
ATOM 713 O O . ILE A 1 87 ? -13.994 5.777 0.621 1.00 92.88 87 ILE A O 1
ATOM 717 N N . GLU A 1 88 ? -14.872 6.034 2.668 1.00 92.75 88 GLU A N 1
ATOM 718 C CA . GLU A 1 88 ? -14.242 7.328 2.914 1.00 92.75 88 GLU A CA 1
ATOM 719 C C . GLU A 1 88 ? -12.861 7.149 3.549 1.00 92.75 88 GLU A C 1
ATOM 721 O O . GLU A 1 88 ? -12.628 6.268 4.376 1.00 92.75 88 GLU A O 1
ATOM 726 N N . TRP A 1 89 ? -11.906 7.986 3.145 1.00 92.81 89 TRP A N 1
ATOM 727 C CA . TRP A 1 89 ? -10.569 7.933 3.722 1.00 92.81 89 TRP A CA 1
ATOM 728 C C . TRP A 1 89 ? -10.563 8.510 5.139 1.00 92.81 89 TRP A C 1
ATOM 730 O 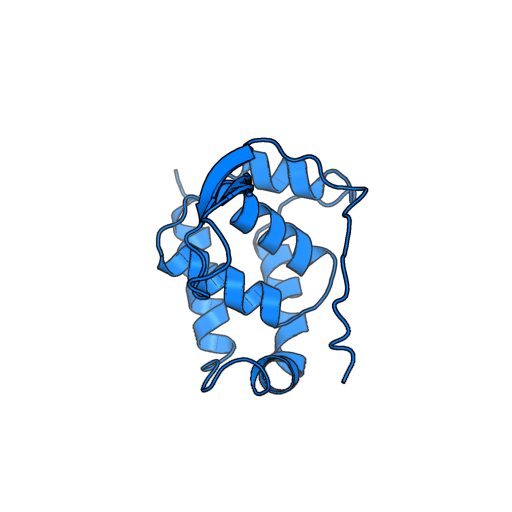O . TRP A 1 89 ? -10.818 9.699 5.332 1.00 92.81 89 TRP A O 1
ATOM 740 N N . ASN A 1 90 ? -10.179 7.684 6.109 1.00 92.38 90 ASN A N 1
ATOM 741 C CA . ASN A 1 90 ? -9.961 8.079 7.491 1.00 92.38 90 ASN A CA 1
ATOM 742 C C . ASN A 1 90 ? -8.760 7.306 8.064 1.00 92.38 90 ASN A C 1
ATOM 744 O O . ASN A 1 90 ? -8.685 6.082 7.942 1.00 92.38 90 ASN A O 1
ATOM 748 N N . LEU A 1 91 ? -7.810 8.021 8.678 1.00 91.44 91 LEU A N 1
ATOM 749 C CA . LEU A 1 91 ? -6.581 7.414 9.194 1.00 91.44 91 LEU A CA 1
ATOM 750 C C . LEU A 1 91 ? -6.851 6.467 10.374 1.00 91.44 91 LEU A C 1
ATOM 752 O O . LEU A 1 91 ? -6.266 5.387 10.424 1.00 91.44 91 LEU A O 1
ATOM 756 N N . ASP A 1 92 ? -7.753 6.832 11.285 1.00 92.12 92 ASP A N 1
ATOM 757 C CA . ASP A 1 92 ? -8.108 5.996 12.437 1.00 92.12 92 ASP A CA 1
ATOM 758 C C . ASP A 1 92 ? -8.801 4.704 11.994 1.00 92.12 92 ASP A C 1
ATOM 760 O O . ASP A 1 92 ? -8.537 3.629 12.533 1.00 92.12 92 ASP A O 1
ATOM 764 N N . GLU A 1 93 ? -9.661 4.774 10.977 1.00 93.50 93 GLU A N 1
ATOM 765 C CA . GLU A 1 93 ? -10.250 3.580 10.375 1.00 93.50 93 GLU A CA 1
ATOM 766 C C . GLU A 1 93 ? -9.204 2.728 9.667 1.00 93.50 93 GLU A C 1
ATOM 768 O O . GLU A 1 93 ? -9.166 1.515 9.867 1.00 93.50 93 GLU A O 1
ATOM 773 N N . PHE A 1 94 ? -8.312 3.347 8.893 1.00 95.38 94 PHE A N 1
ATOM 774 C CA . PHE A 1 94 ? -7.214 2.645 8.236 1.00 95.38 94 PHE A CA 1
ATOM 775 C C . PHE A 1 94 ? -6.341 1.873 9.237 1.00 95.38 94 PHE A C 1
ATOM 777 O O . PHE A 1 94 ? -5.974 0.726 8.980 1.00 95.38 94 PHE A O 1
ATOM 784 N N . ILE A 1 95 ? -6.066 2.456 10.408 1.00 94.94 95 ILE A N 1
ATOM 785 C CA . ILE A 1 95 ? -5.319 1.796 11.486 1.00 94.94 95 ILE A CA 1
ATOM 786 C C . ILE A 1 95 ? -6.026 0.519 11.966 1.00 94.94 95 ILE A C 1
ATOM 788 O O . ILE A 1 95 ? -5.357 -0.492 12.177 1.00 94.94 95 ILE A O 1
ATOM 792 N N . LYS A 1 96 ? -7.363 0.504 12.054 1.00 95.12 96 LYS A N 1
ATOM 793 C CA . LYS A 1 96 ? -8.119 -0.715 12.406 1.00 95.12 96 LYS A CA 1
ATOM 794 C C . LYS A 1 96 ? -7.943 -1.820 11.358 1.00 95.12 96 LYS A C 1
ATOM 796 O O . LYS A 1 96 ? -7.828 -2.992 11.711 1.00 95.12 96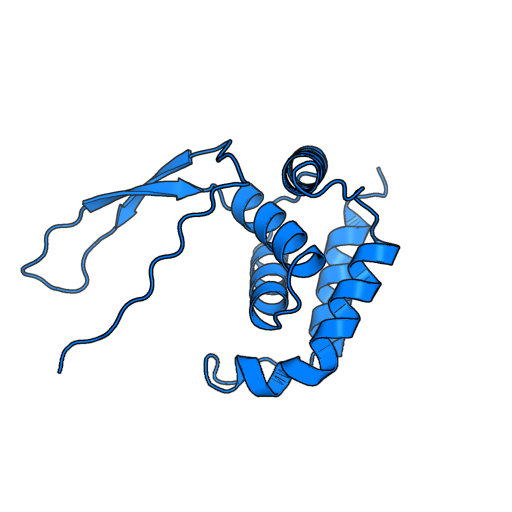 LYS A O 1
ATOM 801 N N . TYR A 1 97 ? -7.888 -1.465 10.071 1.00 95.19 97 TYR A N 1
ATOM 802 C CA . TYR A 1 97 ? -7.615 -2.430 8.997 1.00 95.19 97 TYR A CA 1
ATOM 803 C C . TYR A 1 97 ? -6.180 -2.965 9.035 1.00 95.19 97 TYR A C 1
ATOM 805 O O . TYR A 1 97 ? -5.960 -4.138 8.721 1.00 95.19 97 TYR A O 1
ATOM 813 N N . LEU A 1 98 ? -5.208 -2.141 9.447 1.00 96.06 98 LEU A N 1
ATOM 814 C CA . LEU A 1 98 ? -3.854 -2.626 9.715 1.00 96.06 98 LEU A CA 1
ATOM 815 C C . LEU A 1 98 ? -3.881 -3.684 10.817 1.00 96.06 98 LEU A C 1
ATOM 817 O O . LEU A 1 98 ? -3.339 -4.765 10.611 1.00 96.06 98 LEU A O 1
ATOM 821 N N . ASP A 1 99 ? -4.550 -3.410 11.938 1.00 95.75 99 ASP A N 1
ATOM 822 C CA . ASP A 1 99 ? -4.604 -4.320 13.091 1.00 95.75 99 ASP A CA 1
ATOM 823 C C . ASP A 1 99 ? -5.203 -5.684 12.752 1.00 95.75 99 ASP A C 1
ATOM 825 O O . ASP A 1 99 ? -4.711 -6.718 13.204 1.00 95.75 99 ASP A O 1
ATOM 829 N N . ALA A 1 100 ? -6.186 -5.722 11.851 1.00 95.12 100 ALA A N 1
ATOM 830 C CA . ALA A 1 100 ? -6.731 -6.978 11.344 1.00 95.12 100 ALA A CA 1
ATOM 831 C C . ALA A 1 100 ? -5.684 -7.865 10.630 1.00 95.12 100 ALA A C 1
ATOM 833 O O . ALA A 1 100 ? -5.896 -9.069 10.484 1.00 95.12 100 ALA A O 1
ATOM 834 N N . CYS A 1 101 ? -4.556 -7.300 10.183 1.00 94.56 101 CYS A N 1
ATOM 835 C CA . CYS A 1 101 ? -3.472 -8.036 9.534 1.00 94.56 101 CYS A CA 1
ATOM 836 C C . CYS A 1 101 ? -2.440 -8.617 10.518 1.00 94.56 101 CYS A C 1
ATOM 838 O O . CYS A 1 101 ? -1.605 -9.415 10.088 1.00 94.56 101 CYS A O 1
ATOM 840 N N . GLU A 1 102 ? -2.477 -8.265 11.808 1.00 95.31 102 GLU A N 1
ATOM 841 C CA . GLU A 1 102 ? -1.473 -8.703 12.789 1.00 95.31 102 GLU A CA 1
ATOM 842 C C . GLU A 1 102 ? -1.416 -10.232 12.905 1.00 95.31 102 GLU A C 1
ATOM 844 O O . GLU A 1 102 ? -0.348 -10.837 12.782 1.00 95.31 102 GLU A O 1
ATOM 849 N N . GLY A 1 103 ? -2.581 -10.872 13.051 1.00 93.88 103 GLY A N 1
ATOM 850 C CA . GLY A 1 103 ? -2.685 -12.324 13.220 1.00 93.88 103 GLY A CA 1
ATOM 851 C C . GLY A 1 103 ? -2.209 -13.136 12.011 1.00 93.88 103 GLY A C 1
ATOM 852 O O . GLY A 1 103 ? -1.859 -14.303 12.160 1.00 93.88 103 GLY A O 1
ATOM 853 N N . ILE A 1 104 ? -2.159 -12.524 10.822 1.00 94.44 104 ILE A N 1
ATOM 854 C CA . ILE A 1 104 ? -1.700 -13.167 9.580 1.00 94.44 104 ILE A CA 1
ATOM 855 C C . ILE A 1 104 ? -0.301 -12.707 9.145 1.00 94.44 104 ILE A C 1
ATOM 857 O O . ILE A 1 104 ? 0.206 -13.185 8.130 1.00 94.44 104 ILE A O 1
ATOM 861 N N . TRP A 1 105 ? 0.337 -11.802 9.900 1.00 95.88 105 TRP A N 1
ATOM 862 C CA . TRP A 1 105 ? 1.589 -11.147 9.516 1.00 95.88 105 TRP A CA 1
ATOM 863 C C . TRP A 1 105 ? 2.707 -12.141 9.215 1.00 95.88 105 TRP A C 1
ATOM 865 O O . TRP A 1 105 ? 3.229 -12.181 8.101 1.00 95.88 105 TRP A O 1
ATOM 875 N N . ARG A 1 106 ? 3.055 -12.973 10.202 1.00 93.56 106 ARG A N 1
ATOM 876 C CA . ARG A 1 106 ? 4.150 -13.939 10.054 1.00 93.56 106 ARG A CA 1
ATOM 877 C C . ARG A 1 106 ? 3.800 -15.036 9.058 1.00 93.56 106 ARG A C 1
ATOM 879 O O . ARG A 1 106 ? 4.588 -15.289 8.156 1.00 93.56 106 ARG A O 1
ATOM 886 N N . THR A 1 107 ? 2.606 -15.613 9.176 1.00 92.94 107 THR A N 1
ATOM 887 C CA . THR A 1 107 ? 2.169 -16.749 8.355 1.00 92.94 107 THR A CA 1
ATOM 888 C C . THR A 1 107 ? 2.141 -16.427 6.861 1.00 92.94 107 THR A C 1
ATOM 890 O O . THR A 1 107 ? 2.523 -17.267 6.051 1.00 92.94 107 THR A O 1
ATOM 893 N N . GLU A 1 108 ? 1.717 -15.224 6.454 1.00 93.94 108 GLU A N 1
ATOM 894 C CA . GLU A 1 108 ? 1.748 -14.863 5.030 1.00 93.94 108 GLU A CA 1
ATOM 895 C C . GLU A 1 108 ? 3.154 -14.476 4.541 1.00 93.94 108 GLU A C 1
ATOM 897 O O . GLU A 1 108 ? 3.477 -14.735 3.382 1.00 93.94 108 GLU A O 1
ATOM 902 N N . LEU A 1 109 ? 3.982 -13.839 5.377 1.00 94.81 109 LEU A N 1
ATOM 903 C CA . LEU A 1 109 ? 5.244 -13.238 4.930 1.00 94.81 109 LEU A CA 1
ATOM 904 C C . LEU A 1 109 ? 6.461 -14.157 5.024 1.00 94.81 109 LEU A C 1
ATOM 906 O O . LEU A 1 109 ? 7.371 -14.009 4.212 1.00 94.81 109 LEU A O 1
ATOM 910 N N . GLU A 1 110 ? 6.495 -15.112 5.953 1.00 92.44 110 GLU A N 1
ATOM 911 C CA . GLU A 1 110 ? 7.661 -15.992 6.155 1.00 92.44 110 GLU A CA 1
ATOM 912 C C . GLU A 1 110 ? 8.018 -16.827 4.916 1.00 92.44 110 GLU A C 1
ATOM 914 O O . GLU A 1 110 ? 9.170 -17.200 4.712 1.00 92.44 110 GLU A O 1
ATOM 919 N N . THR A 1 111 ? 7.035 -17.078 4.048 1.00 89.62 111 THR A N 1
ATOM 920 C CA . THR A 1 111 ? 7.229 -17.805 2.784 1.00 89.62 111 THR A CA 1
ATOM 921 C C . THR A 1 111 ? 7.765 -16.928 1.648 1.00 89.62 111 THR A C 1
ATOM 923 O O . THR A 1 111 ? 8.121 -17.443 0.590 1.00 89.62 111 THR A O 1
ATOM 926 N N . LEU A 1 112 ? 7.818 -15.606 1.840 1.00 90.75 112 LEU A N 1
ATOM 927 C CA . LEU A 1 112 ? 8.077 -14.622 0.783 1.00 90.75 112 LEU A CA 1
ATOM 928 C C . LEU A 1 112 ? 9.288 -13.742 1.066 1.00 90.75 112 LEU A C 1
ATOM 930 O O . LEU A 1 112 ? 9.965 -13.309 0.136 1.00 90.75 112 LEU A O 1
ATOM 934 N N . VAL A 1 113 ? 9.549 -13.457 2.340 1.00 91.75 113 VAL A N 1
ATOM 935 C CA . VAL A 1 113 ? 10.659 -12.618 2.784 1.00 91.75 113 VAL A CA 1
ATOM 936 C C . VAL A 1 113 ? 11.412 -13.307 3.912 1.00 91.75 113 VAL A C 1
ATOM 938 O O . VAL A 1 113 ? 10.823 -13.965 4.764 1.00 91.75 113 VAL A O 1
ATOM 941 N N . LYS A 1 114 ? 12.738 -13.141 3.920 1.00 87.50 114 LYS A N 1
ATOM 942 C CA . LYS A 1 114 ? 13.633 -13.803 4.883 1.00 87.50 114 LYS A CA 1
ATOM 943 C C . LYS A 1 114 ? 13.327 -13.421 6.334 1.00 87.50 114 LYS A C 1
ATOM 945 O O . LYS A 1 114 ? 13.408 -14.266 7.216 1.00 87.50 114 LYS A O 1
ATOM 950 N N . ASP A 1 115 ? 13.023 -12.148 6.562 1.00 89.88 115 ASP A N 1
ATOM 951 C CA . ASP A 1 115 ? 12.603 -11.626 7.858 1.00 89.88 115 ASP A CA 1
ATOM 952 C C . ASP A 1 115 ? 11.653 -10.439 7.626 1.00 89.88 115 ASP A C 1
ATOM 954 O O . ASP A 1 115 ? 12.095 -9.389 7.145 1.00 89.88 115 ASP A O 1
ATOM 958 N N . PRO A 1 116 ? 10.344 -10.587 7.901 1.00 87.81 116 PRO A N 1
ATOM 959 C CA . PRO A 1 116 ? 9.398 -9.485 7.775 1.00 87.81 116 PRO A CA 1
ATOM 960 C C . PRO A 1 116 ? 9.528 -8.441 8.894 1.00 87.81 116 PRO A C 1
ATOM 962 O O . PRO A 1 116 ? 8.905 -7.384 8.801 1.00 87.81 116 PRO A O 1
ATOM 965 N N . GLY A 1 117 ? 10.306 -8.712 9.947 1.00 91.56 117 GLY A N 1
ATOM 966 C CA . GLY A 1 117 ? 10.340 -7.897 11.154 1.00 91.56 117 GLY A CA 1
ATOM 967 C C . GLY A 1 117 ? 9.041 -7.989 11.961 1.00 91.56 117 GLY A C 1
ATOM 968 O O . GLY A 1 117 ? 8.172 -8.838 11.720 1.00 91.56 117 GLY A O 1
ATOM 969 N N . SER A 1 118 ? 8.901 -7.111 12.956 1.00 94.69 118 SER A N 1
ATOM 970 C CA . SER A 1 118 ? 7.695 -7.069 13.782 1.00 94.69 118 SER A CA 1
ATOM 971 C C . SER A 1 118 ? 6.560 -6.301 13.088 1.00 94.69 118 SER A C 1
ATOM 973 O O . SER A 1 118 ? 6.775 -5.307 12.382 1.00 94.69 118 SER A O 1
ATOM 975 N N . PHE A 1 119 ? 5.327 -6.771 13.299 1.00 96.31 119 PHE A N 1
ATOM 976 C CA . PHE A 1 119 ? 4.132 -6.072 12.829 1.00 96.31 119 PHE A CA 1
ATOM 977 C C . PHE A 1 119 ? 3.991 -4.706 13.515 1.00 96.31 119 PHE A C 1
ATOM 979 O O . PHE A 1 119 ? 3.735 -3.712 12.839 1.00 96.31 119 PHE A O 1
ATOM 986 N N . SER A 1 120 ? 4.237 -4.644 14.829 1.00 96.00 120 SER A N 1
ATOM 987 C CA . SER A 1 120 ? 4.157 -3.410 15.621 1.00 96.00 120 SER A CA 1
ATOM 988 C C . SER A 1 120 ? 5.062 -2.308 15.066 1.00 96.00 120 SER A C 1
ATOM 990 O O . SER A 1 120 ? 4.575 -1.217 14.774 1.00 96.00 120 SER A O 1
ATOM 992 N N . ASP A 1 121 ? 6.344 -2.600 14.815 1.00 95.69 121 ASP A N 1
ATOM 993 C CA . ASP A 1 121 ? 7.280 -1.603 14.272 1.00 95.69 121 ASP A CA 1
ATOM 994 C C . ASP A 1 121 ? 6.856 -1.157 12.869 1.00 95.69 121 ASP A C 1
ATOM 996 O O . ASP A 1 121 ? 7.024 -0.000 12.474 1.00 95.69 121 ASP A O 1
ATOM 1000 N N . THR A 1 122 ? 6.310 -2.080 12.074 1.00 96.50 122 THR A N 1
ATOM 1001 C CA . THR A 1 122 ? 5.803 -1.772 10.735 1.00 96.50 122 THR A CA 1
ATOM 1002 C C . THR A 1 122 ? 4.594 -0.844 10.803 1.00 96.50 122 THR A C 1
ATOM 1004 O O . THR A 1 122 ? 4.575 0.180 10.116 1.00 96.50 122 THR A O 1
ATOM 1007 N N . LYS A 1 123 ? 3.619 -1.154 11.661 1.00 96.38 123 LYS A N 1
ATOM 1008 C CA . LYS A 1 123 ? 2.434 -0.329 11.907 1.00 96.38 123 LYS A CA 1
ATOM 1009 C C . LYS A 1 123 ? 2.821 1.060 12.409 1.00 96.38 123 LYS A C 1
ATOM 1011 O O . LYS A 1 123 ? 2.298 2.054 11.903 1.00 96.38 123 LYS A O 1
ATOM 1016 N N . GLU A 1 124 ? 3.747 1.143 13.360 1.00 95.69 124 GLU A N 1
ATOM 1017 C CA . GLU A 1 124 ? 4.237 2.413 13.895 1.00 95.69 124 GLU A CA 1
ATOM 1018 C C . GLU A 1 124 ? 4.882 3.260 12.792 1.00 95.69 124 GLU A C 1
ATOM 1020 O O . GLU A 1 124 ? 4.549 4.434 12.632 1.00 95.69 124 GLU A O 1
ATOM 1025 N N . ASN A 1 125 ? 5.734 2.654 11.959 1.00 95.06 125 ASN A N 1
ATOM 1026 C CA . ASN A 1 125 ? 6.351 3.341 10.826 1.00 95.06 125 ASN A CA 1
ATOM 1027 C C . ASN A 1 125 ? 5.319 3.864 9.821 1.00 95.06 125 ASN A C 1
ATOM 1029 O O . ASN A 1 125 ? 5.427 5.015 9.399 1.00 95.06 125 ASN A O 1
ATOM 1033 N N . ILE A 1 126 ? 4.327 3.050 9.444 1.00 95.69 126 ILE A N 1
ATOM 1034 C CA . ILE A 1 126 ? 3.253 3.473 8.535 1.00 95.69 126 ILE A CA 1
ATOM 1035 C C . ILE A 1 126 ? 2.482 4.643 9.149 1.00 95.69 126 ILE A C 1
ATOM 1037 O O . ILE A 1 126 ? 2.326 5.678 8.505 1.00 95.69 126 ILE A O 1
ATOM 1041 N N . THR A 1 127 ? 2.050 4.501 10.403 1.00 94.12 127 THR A N 1
ATOM 1042 C CA . THR A 1 127 ? 1.253 5.515 11.105 1.00 94.12 127 THR A CA 1
ATOM 1043 C C . THR A 1 127 ? 2.017 6.830 11.194 1.00 94.12 127 THR A C 1
ATOM 1045 O O . THR A 1 127 ? 1.498 7.871 10.806 1.00 94.12 127 THR A O 1
ATOM 1048 N N . ARG A 1 128 ? 3.289 6.786 11.604 1.00 92.88 128 ARG A N 1
ATOM 1049 C CA . ARG A 1 128 ? 4.163 7.961 11.675 1.00 92.88 128 ARG A CA 1
ATOM 1050 C C . ARG A 1 128 ? 4.328 8.637 10.313 1.00 92.88 128 ARG A C 1
ATOM 1052 O O . ARG A 1 128 ? 4.190 9.851 10.218 1.00 92.88 128 ARG A O 1
ATOM 1059 N N . LEU A 1 129 ? 4.622 7.871 9.260 1.00 91.69 129 LEU A N 1
ATOM 1060 C CA . LEU A 1 129 ? 4.895 8.415 7.923 1.00 91.69 129 LEU A CA 1
ATOM 1061 C C . LEU A 1 129 ? 3.642 8.957 7.224 1.00 91.69 129 LEU A C 1
ATOM 1063 O O . LEU A 1 129 ? 3.758 9.865 6.403 1.00 91.69 129 LEU A O 1
ATOM 1067 N N . LEU A 1 130 ? 2.459 8.435 7.554 1.00 89.00 130 LEU A N 1
ATOM 1068 C CA . LEU A 1 130 ? 1.194 8.997 7.090 1.00 89.00 130 LEU A CA 1
ATOM 1069 C C . LEU A 1 130 ? 0.796 10.239 7.899 1.00 89.00 130 LEU A C 1
ATOM 1071 O O . LEU A 1 130 ? 0.351 11.210 7.299 1.00 89.00 130 LEU A O 1
ATOM 1075 N N . ASN A 1 131 ? 1.007 10.255 9.220 1.00 79.38 131 ASN A N 1
ATOM 1076 C CA . ASN A 1 131 ? 0.591 11.363 10.091 1.00 79.38 131 ASN A CA 1
ATOM 1077 C C . ASN A 1 131 ? 1.371 12.669 9.832 1.00 79.38 131 ASN A C 1
ATOM 1079 O O . ASN A 1 131 ? 0.803 13.754 9.888 1.00 79.38 131 ASN A O 1
ATOM 1083 N N . VAL A 1 132 ? 2.650 12.576 9.442 1.00 62.62 132 VAL A N 1
ATOM 1084 C CA . VAL A 1 132 ? 3.490 13.742 9.076 1.00 62.62 132 VAL A CA 1
ATOM 1085 C C . VAL A 1 132 ? 2.943 14.516 7.860 1.00 62.62 132 VAL A C 1
ATOM 1087 O O . VAL A 1 132 ? 3.383 15.628 7.600 1.00 62.62 132 VAL A O 1
ATOM 1090 N N . LYS A 1 133 ? 1.965 13.970 7.125 1.00 57.41 133 LYS A N 1
ATOM 1091 C CA . LYS A 1 133 ? 1.424 14.569 5.894 1.00 57.41 133 LYS A CA 1
ATOM 1092 C C . LYS A 1 133 ? -0.016 15.092 6.004 1.00 57.41 133 LYS A C 1
ATOM 1094 O O . LYS A 1 133 ? -0.561 15.515 4.991 1.00 57.41 133 LYS A O 1
ATOM 1099 N N . TYR A 1 134 ? -0.629 15.059 7.193 1.00 51.25 134 TYR A N 1
ATOM 1100 C CA . TYR A 1 134 ? -1.978 15.604 7.449 1.00 51.25 134 TYR A CA 1
ATOM 1101 C C . TYR A 1 134 ? -1.982 16.798 8.426 1.00 51.25 134 TYR A C 1
ATOM 1103 O O . TYR A 1 134 ? -3.048 17.231 8.855 1.00 51.25 134 TYR A O 1
ATOM 1111 N N . VAL A 1 135 ? -0.802 17.335 8.764 1.00 37.75 135 VAL A N 1
ATOM 1112 C CA . VAL A 1 135 ? -0.622 18.553 9.573 1.00 37.75 135 VAL A CA 1
ATOM 1113 C C . VAL A 1 135 ? 0.084 19.622 8.728 1.00 37.75 135 VAL A C 1
ATOM 1115 O O . VAL A 1 135 ? 1.195 20.024 9.047 1.00 37.75 135 VAL A O 1
ATOM 1118 N N . GLU A 1 136 ? -0.547 20.030 7.626 1.00 33.34 136 GLU A N 1
ATOM 1119 C CA . GLU A 1 136 ? -0.367 21.334 6.960 1.00 33.34 136 GLU A CA 1
ATOM 1120 C C . GLU A 1 136 ? -1.715 21.789 6.389 1.00 33.34 136 GLU A C 1
ATOM 1122 O O . GLU A 1 136 ? -2.397 20.953 5.748 1.00 33.34 136 GLU A O 1
#

Foldseek 3Di:
DPDDDDDDDDPQADQDAWDWDWDCDPDPPDHIDIDTDGDLLLLLLVLLLCLLVPQDLVSLLVNLVSLVVVPDHDQVSNQRSNVSVVDGDDLVSSLVSLVSNQVCNCVRPVVPDVDSDHSVVSSVSNSVSVVVPPPD

Sequence (136 aa):
MIDNASVKIPVKSEVFFPELRRFSSLYPDIPGFSTLVMKEKEILAEKIRAIMTRTRARDVYDLCFLLKKGTETDPVLIREKLKYYDIEWNLDEFIKYLDACEGIWRTELETLVKDPGSFSDTKENITRLLNVKYVE

Secondary structure (DSSP, 8-state):
----------SS---S-EEEEEE--SSTTSPPEEEEEE-HHHHHHHHHHHHHHS--HHHHHHHHHHHHHTPPP-HHHHHHHHHTTTPPP-HHHHHHHHHTTGGGHHHHHTTT-S----HHHHHHHHHHHHHTTS--

pLDDT: mean 89.42, std 11.92, range [33.34, 97.31]

Radius of gyration: 16.59 Å; chains: 1; bounding box: 38×50×41 Å